Protein AF-A0A7X4A6I3-F1 (afdb_monomer_lite)

Sequence (69 aa):
MPGPGTGYGPEDFAAGFGVSRETCARFARYEAALRRWQRRINLVGPSTLGDVWRRHFADSAQLAAHLRP

pLDDT: mean 89.05, std 15.18, range [33.19, 97.81]

Radius of gyration: 13.24 Å; chains: 1; bounding box: 34×26×35 Å

Structure (mmCIF, N/CA/C/O backbone):
data_AF-A0A7X4A6I3-F1
#
_entry.id   AF-A0A7X4A6I3-F1
#
loop_
_atom_site.group_PDB
_atom_site.id
_atom_site.type_symbol
_atom_site.label_atom_id
_atom_site.label_alt_id
_atom_site.label_comp_id
_atom_site.label_asym_id
_atom_site.label_entity_id
_atom_site.label_seq_id
_atom_site.pdbx_PDB_ins_code
_atom_site.Cartn_x
_atom_site.Cartn_y
_atom_site.Cartn_z
_atom_site.occupancy
_atom_site.B_iso_or_equiv
_atom_site.auth_seq_id
_atom_site.auth_comp_id
_atom_site.auth_asym_id
_atom_site.auth_atom_id
_atom_site.pdbx_PDB_model_num
ATOM 1 N N . MET A 1 1 ? -20.937 -17.644 -8.200 1.00 37.72 1 MET A N 1
ATOM 2 C CA . MET A 1 1 ? -19.476 -17.856 -8.258 1.00 37.72 1 MET A CA 1
ATOM 3 C C . MET A 1 1 ? -18.857 -16.607 -8.873 1.00 37.72 1 MET A C 1
ATOM 5 O O . MET A 1 1 ? -19.135 -16.374 -10.044 1.00 37.72 1 MET A O 1
ATOM 9 N N . PRO A 1 2 ? -18.143 -15.743 -8.131 1.00 38.38 2 PRO A N 1
ATOM 10 C CA . PRO A 1 2 ? -17.432 -14.630 -8.762 1.00 38.38 2 PRO A CA 1
ATOM 11 C C . PRO A 1 2 ? -16.316 -15.179 -9.672 1.00 38.38 2 PRO A C 1
ATOM 13 O O . PRO A 1 2 ? -15.635 -16.135 -9.311 1.00 38.38 2 PRO A O 1
ATOM 16 N N . GLY A 1 3 ? -16.234 -14.638 -10.892 1.00 33.19 3 GLY A N 1
ATOM 17 C CA . GLY A 1 3 ? -15.447 -15.162 -12.015 1.00 33.19 3 GLY A CA 1
ATOM 18 C C . GLY A 1 3 ? -13.960 -14.765 -12.032 1.00 33.19 3 GLY A C 1
ATOM 19 O O . GLY A 1 3 ? -13.480 -14.088 -11.122 1.00 33.19 3 GLY A O 1
ATOM 20 N N . PRO A 1 4 ? -13.213 -15.181 -13.075 1.00 47.53 4 PRO A N 1
ATOM 21 C CA . PRO A 1 4 ? -11.765 -15.009 -13.176 1.00 47.53 4 PRO A CA 1
ATOM 22 C C . PRO A 1 4 ? -11.406 -13.546 -13.479 1.00 47.53 4 PRO A C 1
ATOM 24 O O . PRO A 1 4 ? -11.345 -13.120 -14.627 1.00 47.53 4 PRO A O 1
ATOM 27 N N . GLY A 1 5 ? -11.200 -12.774 -12.413 1.00 49.84 5 GLY A N 1
ATOM 28 C CA . GLY A 1 5 ? -10.736 -11.381 -12.447 1.00 49.84 5 GLY A CA 1
ATOM 29 C C . GLY A 1 5 ? -10.449 -10.779 -11.065 1.00 49.84 5 GLY A C 1
ATOM 30 O O . GLY A 1 5 ? -10.117 -9.603 -10.961 1.00 49.84 5 GLY A O 1
ATOM 31 N N . THR A 1 6 ? -10.568 -11.562 -9.990 1.00 52.84 6 THR A N 1
ATOM 32 C CA . THR A 1 6 ? -10.489 -11.089 -8.601 1.00 52.84 6 THR A CA 1
ATOM 33 C C . THR A 1 6 ? -9.036 -10.986 -8.127 1.00 52.84 6 THR A C 1
ATOM 35 O O . THR A 1 6 ? -8.549 -11.809 -7.346 1.00 52.84 6 THR A O 1
ATOM 38 N N . GLY A 1 7 ? -8.309 -10.001 -8.651 1.00 67.06 7 GLY A N 1
ATOM 39 C CA . GLY A 1 7 ? -7.067 -9.526 -8.041 1.00 67.06 7 GLY A CA 1
ATOM 40 C C . GLY A 1 7 ? -7.389 -8.750 -6.762 1.00 67.06 7 GLY A C 1
ATOM 41 O O . GLY A 1 7 ? -8.338 -7.979 -6.746 1.00 67.06 7 GLY A O 1
ATOM 42 N N . TYR A 1 8 ? -6.620 -8.971 -5.695 1.00 83.88 8 TYR A N 1
ATOM 43 C CA . TYR A 1 8 ? -6.789 -8.280 -4.410 1.00 83.88 8 TYR A CA 1
ATOM 44 C C . TYR A 1 8 ? -6.564 -6.774 -4.597 1.00 83.88 8 TYR A C 1
ATOM 46 O O . TYR A 1 8 ? -5.433 -6.359 -4.858 1.00 83.88 8 TYR A O 1
ATOM 54 N N . GLY A 1 9 ? -7.634 -5.986 -4.518 1.00 90.00 9 GLY A N 1
ATOM 55 C CA . GLY A 1 9 ? -7.642 -4.564 -4.844 1.00 90.00 9 GLY A CA 1
ATOM 56 C C . GLY A 1 9 ? -7.931 -3.644 -3.651 1.00 90.00 9 GLY A C 1
ATOM 57 O O . GLY A 1 9 ? -7.947 -4.080 -2.498 1.00 90.00 9 GLY A O 1
ATOM 58 N N . PRO A 1 10 ? -8.178 -2.348 -3.914 1.00 92.94 10 PRO A N 1
ATOM 59 C CA . PRO A 1 10 ? -8.454 -1.353 -2.877 1.00 92.94 10 PRO A CA 1
ATOM 60 C C . PRO A 1 10 ? -9.687 -1.690 -2.025 1.00 92.94 10 PRO A C 1
ATOM 62 O O . PRO A 1 10 ? -9.707 -1.422 -0.824 1.00 92.94 10 PRO A O 1
ATOM 65 N N . GLU A 1 11 ? -10.717 -2.280 -2.636 1.00 92.62 11 GLU A N 1
ATOM 66 C CA . GLU A 1 11 ? -11.957 -2.662 -1.951 1.00 92.62 11 GLU A CA 1
ATOM 67 C C . GLU A 1 11 ? -11.736 -3.848 -1.002 1.00 92.62 11 GLU A C 1
ATOM 69 O O . GLU A 1 11 ? -12.160 -3.789 0.153 1.00 92.62 11 GLU A O 1
ATOM 74 N N . ASP A 1 12 ? -10.990 -4.871 -1.438 1.00 93.81 12 ASP A N 1
ATOM 75 C CA . ASP A 1 12 ? -10.609 -6.015 -0.597 1.00 93.81 12 ASP A CA 1
ATOM 76 C C . ASP A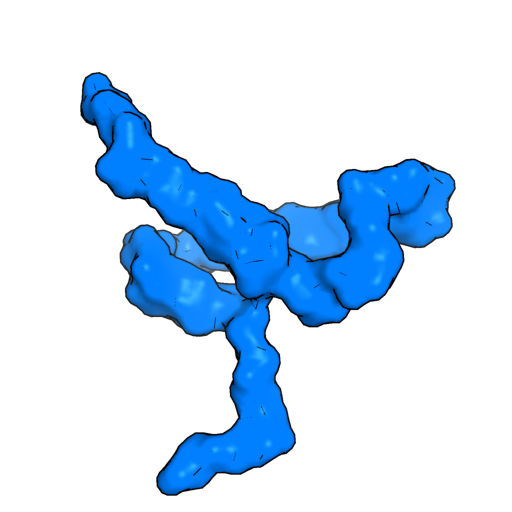 1 12 ? -9.729 -5.583 0.580 1.00 93.81 12 ASP A C 1
ATOM 78 O O . ASP A 1 12 ? -9.927 -6.028 1.711 1.00 93.81 12 ASP A O 1
ATOM 82 N N . PHE A 1 13 ? -8.771 -4.685 0.330 1.00 94.50 13 PHE A N 1
ATOM 83 C CA . PHE A 1 13 ? -7.931 -4.099 1.373 1.00 94.50 13 PHE A CA 1
ATOM 84 C C . PHE A 1 13 ? -8.769 -3.311 2.388 1.00 94.50 13 PHE A C 1
ATOM 86 O O . PHE A 1 13 ? -8.586 -3.460 3.598 1.00 94.50 13 PHE A O 1
ATOM 93 N N . ALA A 1 14 ? -9.723 -2.506 1.907 1.00 94.81 14 ALA A N 1
ATOM 94 C CA . ALA A 1 14 ? -10.610 -1.738 2.771 1.00 94.81 14 ALA A CA 1
ATOM 95 C C . ALA A 1 14 ? -11.467 -2.621 3.675 1.00 94.81 14 ALA A C 1
ATOM 97 O O . ALA A 1 14 ? -11.523 -2.383 4.883 1.00 94.81 14 ALA A O 1
ATOM 98 N N . ALA A 1 15 ? -12.071 -3.663 3.105 1.00 93.81 15 ALA A N 1
ATOM 99 C CA . ALA A 1 15 ? -12.847 -4.636 3.857 1.00 93.81 15 ALA A CA 1
ATOM 100 C C . ALA A 1 15 ? -11.977 -5.427 4.852 1.00 93.81 15 ALA A C 1
ATOM 102 O O . ALA A 1 15 ? -12.381 -5.617 5.996 1.00 93.81 15 ALA A O 1
ATOM 103 N N . GLY A 1 16 ? -10.777 -5.851 4.442 1.00 93.88 16 GLY A N 1
ATOM 104 C CA . GLY A 1 16 ? -9.894 -6.696 5.250 1.00 93.88 16 GLY A CA 1
ATOM 105 C C . GLY A 1 16 ? -9.269 -6.002 6.463 1.00 93.88 16 GLY A C 1
ATOM 106 O O . GLY A 1 16 ? -9.059 -6.651 7.484 1.00 93.88 16 GLY A O 1
ATOM 107 N N . PHE A 1 17 ? -8.999 -4.696 6.376 1.00 94.00 17 PHE A N 1
ATOM 108 C CA . PHE A 1 17 ? -8.354 -3.925 7.451 1.00 94.00 17 PHE A CA 1
ATOM 109 C C . PHE A 1 17 ? -9.261 -2.867 8.089 1.00 94.00 17 PHE A C 1
ATOM 111 O O . PHE A 1 17 ? -8.795 -2.064 8.896 1.00 94.00 17 PHE A O 1
ATOM 118 N N . GLY A 1 18 ? -10.547 -2.833 7.728 1.00 93.94 18 GLY A N 1
ATOM 119 C CA . GLY A 1 18 ? -11.506 -1.875 8.282 1.00 93.94 18 GLY A CA 1
ATOM 120 C C . GLY A 1 18 ? -11.155 -0.412 7.989 1.00 93.94 18 GLY A C 1
ATOM 121 O O . GLY A 1 18 ? -11.431 0.462 8.811 1.00 93.94 18 GLY A O 1
ATOM 122 N N . VAL A 1 19 ? -10.524 -0.121 6.845 1.00 93.94 19 VAL A N 1
ATOM 123 C CA . VAL A 1 19 ? -10.133 1.256 6.503 1.00 93.94 19 VAL A CA 1
ATOM 124 C C . VAL A 1 19 ? -11.266 2.008 5.804 1.00 93.94 19 VAL A C 1
ATOM 126 O O . VAL A 1 19 ? -11.995 1.467 4.974 1.00 93.94 19 VAL A O 1
ATOM 129 N N . SER A 1 20 ? -11.410 3.296 6.121 1.00 96.06 20 SER A N 1
ATOM 130 C CA . SER A 1 20 ? -12.426 4.153 5.503 1.00 96.06 20 SER A CA 1
ATOM 131 C C . SER A 1 20 ? -12.182 4.352 4.001 1.00 96.06 20 SER A C 1
ATOM 133 O O . SER A 1 20 ? -11.055 4.237 3.511 1.00 96.06 20 SER A O 1
ATOM 135 N N . ARG A 1 21 ? -13.234 4.742 3.263 1.00 94.12 21 ARG A N 1
ATOM 136 C CA . ARG A 1 21 ? -13.130 5.096 1.832 1.00 94.12 21 ARG A CA 1
ATOM 137 C C . ARG A 1 21 ? -12.085 6.183 1.576 1.00 94.12 21 ARG A C 1
ATOM 139 O O . ARG A 1 21 ? -11.326 6.088 0.617 1.00 94.12 21 ARG A O 1
ATOM 146 N N . GLU A 1 22 ? -12.019 7.190 2.443 1.00 97.00 22 GLU A N 1
ATOM 147 C CA . GLU A 1 22 ? -11.039 8.275 2.335 1.00 97.00 22 GLU A CA 1
ATOM 148 C C . GLU A 1 22 ? -9.605 7.774 2.526 1.00 97.00 22 GLU A C 1
ATOM 150 O O . GLU A 1 22 ? -8.714 8.147 1.761 1.00 97.00 22 GLU A O 1
ATOM 155 N N . THR A 1 23 ? -9.373 6.894 3.504 1.00 96.00 23 THR A N 1
ATOM 156 C CA . THR A 1 23 ? -8.058 6.278 3.720 1.00 96.00 23 THR A CA 1
ATOM 157 C C . THR A 1 23 ? -7.680 5.372 2.553 1.00 96.00 23 THR A C 1
ATOM 159 O O . THR A 1 23 ? -6.564 5.468 2.044 1.00 96.00 23 THR A O 1
ATOM 162 N N . CYS A 1 24 ? -8.610 4.562 2.050 1.00 96.06 24 CYS A N 1
ATOM 163 C CA . CYS A 1 24 ? -8.377 3.733 0.871 1.00 96.06 24 CYS A CA 1
ATOM 164 C C . CYS A 1 24 ? -8.026 4.583 -0.370 1.00 96.06 24 CYS A C 1
ATOM 166 O O . CYS A 1 24 ? -7.065 4.286 -1.082 1.00 96.06 24 CYS A O 1
ATOM 168 N N . ALA A 1 25 ? -8.692 5.727 -0.568 1.00 96.19 25 ALA A N 1
ATOM 169 C CA . ALA A 1 25 ? -8.342 6.673 -1.630 1.00 96.19 25 ALA A CA 1
ATOM 170 C C . ALA A 1 25 ? -6.922 7.256 -1.473 1.00 96.19 25 ALA A C 1
ATOM 172 O O . ALA A 1 25 ? -6.240 7.506 -2.472 1.00 96.19 25 ALA A O 1
ATOM 173 N N . ARG A 1 26 ? -6.433 7.451 -0.238 1.00 97.50 26 ARG A N 1
ATOM 174 C CA . ARG A 1 26 ? -5.032 7.841 0.016 1.00 97.50 26 ARG A CA 1
ATOM 175 C C . ARG A 1 26 ? -4.059 6.728 -0.380 1.00 97.50 26 ARG A C 1
ATOM 177 O O . ARG A 1 26 ? -3.059 7.031 -1.027 1.00 97.50 26 ARG A O 1
ATOM 184 N N . P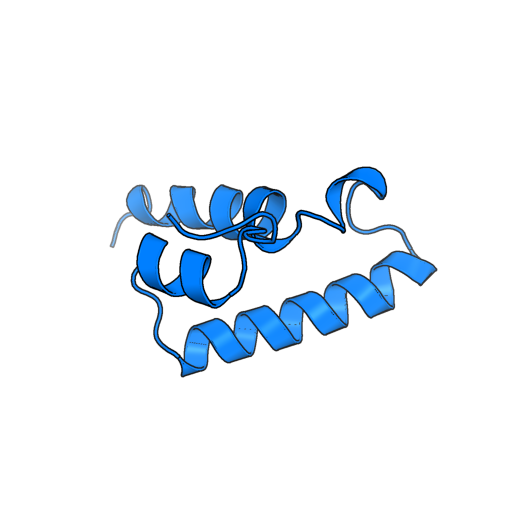HE A 1 27 ? -4.366 5.465 -0.079 1.00 97.31 27 PHE A N 1
ATOM 185 C CA . PHE A 1 27 ? -3.562 4.326 -0.542 1.00 97.31 27 PHE A CA 1
ATOM 186 C C . PHE A 1 27 ? -3.541 4.211 -2.072 1.00 97.31 27 PHE A C 1
ATOM 188 O O . PHE A 1 27 ? -2.480 3.986 -2.643 1.00 97.31 27 PHE A O 1
ATOM 195 N N . ALA A 1 28 ? -4.658 4.471 -2.758 1.00 96.12 28 ALA A N 1
ATOM 196 C CA . ALA A 1 28 ? -4.689 4.491 -4.224 1.00 96.12 28 ALA A CA 1
ATOM 197 C C . ALA A 1 28 ? -3.796 5.598 -4.815 1.00 96.12 28 ALA A C 1
ATOM 199 O O . ALA A 1 28 ? -3.067 5.381 -5.785 1.00 96.12 28 ALA A O 1
ATOM 200 N N . ARG A 1 29 ? -3.775 6.787 -4.195 1.00 97.75 29 ARG A N 1
ATOM 201 C CA . ARG A 1 29 ? -2.815 7.846 -4.561 1.00 97.75 29 ARG A CA 1
ATOM 202 C C . ARG A 1 29 ? -1.374 7.413 -4.302 1.00 97.75 29 ARG A C 1
ATOM 204 O O . ARG A 1 29 ? -0.492 7.727 -5.103 1.00 97.75 29 ARG A O 1
ATOM 211 N N . TYR A 1 30 ? -1.136 6.690 -3.209 1.00 97.62 30 TYR A N 1
ATOM 212 C CA . TYR A 1 30 ? 0.185 6.166 -2.893 1.00 97.62 30 TYR A CA 1
ATOM 213 C C . TYR A 1 30 ? 0.641 5.108 -3.909 1.00 97.62 30 TYR A C 1
ATOM 215 O O . TYR A 1 30 ? 1.766 5.201 -4.394 1.00 97.62 30 TYR A O 1
ATOM 223 N N . GLU A 1 31 ? -0.232 4.188 -4.333 1.00 97.06 31 GLU A N 1
ATOM 224 C CA . GLU A 1 31 ? 0.049 3.245 -5.425 1.00 97.06 31 GLU A CA 1
ATOM 225 C C . GLU A 1 31 ? 0.462 3.983 -6.706 1.00 97.06 31 GLU A C 1
ATOM 227 O O . GLU A 1 31 ? 1.471 3.640 -7.329 1.00 97.06 31 GLU A O 1
ATOM 232 N N . ALA A 1 32 ? -0.282 5.020 -7.100 1.00 97.00 32 ALA A N 1
ATOM 233 C CA . ALA A 1 32 ? 0.033 5.799 -8.295 1.00 97.00 32 ALA A CA 1
ATOM 234 C C . ALA A 1 32 ? 1.420 6.461 -8.200 1.00 97.00 32 ALA A C 1
ATOM 236 O O . ALA A 1 32 ? 2.194 6.441 -9.164 1.00 97.00 32 ALA A O 1
ATOM 237 N N . ALA A 1 33 ? 1.763 7.010 -7.030 1.00 97.81 33 ALA A N 1
ATOM 238 C CA . ALA A 1 33 ? 3.087 7.565 -6.770 1.00 97.81 33 ALA A CA 1
ATOM 239 C C . ALA A 1 33 ? 4.175 6.480 -6.823 1.00 97.81 33 ALA A C 1
ATOM 241 O O . ALA A 1 33 ? 5.189 6.666 -7.500 1.00 97.81 33 ALA A O 1
ATOM 242 N N . LEU A 1 34 ? 3.942 5.331 -6.186 1.00 96.75 34 LEU A N 1
ATOM 243 C CA . LEU A 1 34 ? 4.847 4.186 -6.197 1.00 96.75 34 LEU A CA 1
ATOM 244 C C . LEU A 1 34 ? 5.117 3.716 -7.629 1.00 96.75 34 LEU A C 1
ATOM 246 O O . LEU A 1 34 ? 6.272 3.650 -8.036 1.00 96.75 34 LEU A O 1
ATOM 250 N N . ARG A 1 35 ? 4.080 3.487 -8.443 1.00 95.94 35 ARG A N 1
ATOM 251 C CA . ARG A 1 35 ? 4.223 3.088 -9.856 1.00 95.94 35 ARG A CA 1
ATOM 252 C C . ARG A 1 35 ? 4.982 4.125 -10.679 1.00 95.94 35 ARG A C 1
ATOM 254 O O . ARG A 1 35 ? 5.799 3.765 -11.529 1.00 95.94 35 ARG A O 1
ATOM 261 N N . ARG A 1 36 ? 4.736 5.418 -10.440 1.00 97.31 36 ARG A N 1
ATOM 262 C CA . ARG A 1 36 ? 5.445 6.505 -11.130 1.00 97.31 36 ARG A CA 1
ATOM 263 C C . ARG A 1 36 ? 6.949 6.440 -10.868 1.00 97.31 36 ARG A C 1
ATOM 265 O O . ARG A 1 36 ? 7.720 6.561 -11.820 1.00 97.31 36 ARG A O 1
ATOM 272 N N . TRP A 1 37 ? 7.344 6.273 -9.609 1.00 97.62 37 TRP A N 1
ATOM 273 C CA . TRP A 1 37 ? 8.746 6.278 -9.192 1.00 97.62 37 TRP A CA 1
ATOM 274 C C . TRP A 1 37 ? 9.446 4.931 -9.381 1.00 97.62 37 TRP A C 1
ATOM 276 O O . TRP A 1 37 ? 10.641 4.919 -9.671 1.00 97.62 37 TRP A O 1
ATOM 286 N N . GLN A 1 38 ? 8.708 3.819 -9.352 1.00 97.44 38 GLN A N 1
ATOM 287 C CA . GLN A 1 38 ? 9.219 2.480 -9.652 1.00 97.44 38 GLN A CA 1
ATOM 288 C C . GLN A 1 38 ? 9.958 2.449 -10.990 1.00 97.44 38 GLN A C 1
ATOM 290 O O . GLN A 1 38 ? 11.065 1.934 -11.064 1.00 97.44 38 GLN A O 1
ATOM 295 N N . ARG A 1 39 ? 9.389 3.076 -12.029 1.00 94.00 39 ARG A N 1
ATOM 296 C CA . ARG A 1 39 ? 9.996 3.148 -13.371 1.00 94.00 39 ARG A CA 1
ATOM 297 C C . ARG A 1 39 ? 11.328 3.900 -13.418 1.00 94.00 39 ARG A C 1
ATOM 299 O O . ARG A 1 39 ? 12.032 3.792 -14.412 1.00 94.00 39 ARG A O 1
ATOM 306 N N . ARG A 1 40 ? 11.632 4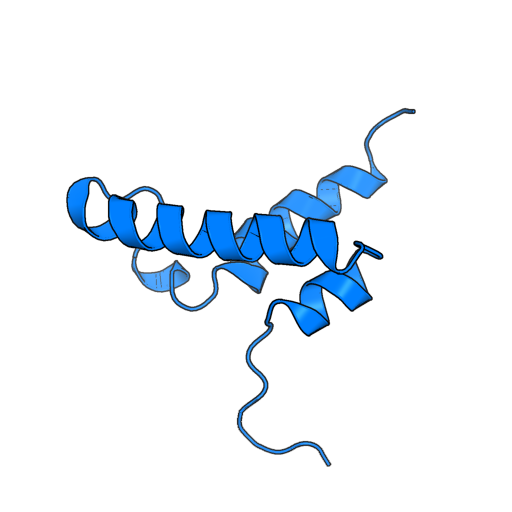.718 -12.405 1.00 96.38 40 ARG A N 1
ATOM 307 C CA . ARG A 1 40 ? 12.844 5.547 -12.362 1.00 96.38 40 ARG A CA 1
ATOM 308 C C . ARG A 1 40 ? 13.944 4.947 -11.499 1.00 96.38 40 ARG A C 1
ATOM 310 O O . ARG A 1 40 ? 15.099 5.036 -11.890 1.00 96.38 40 ARG A O 1
ATOM 317 N N . ILE A 1 41 ? 13.597 4.405 -10.331 1.00 95.88 41 ILE A N 1
ATOM 318 C CA . ILE A 1 41 ? 14.590 4.026 -9.311 1.00 95.88 41 ILE A CA 1
ATOM 319 C C . ILE A 1 41 ? 14.363 2.654 -8.666 1.00 95.88 41 ILE A C 1
ATOM 321 O O . ILE A 1 41 ? 15.111 2.326 -7.761 1.00 95.88 41 ILE A O 1
ATOM 325 N N . ASN A 1 42 ? 13.384 1.854 -9.113 1.00 94.88 42 ASN A N 1
ATOM 326 C CA . ASN A 1 42 ? 13.032 0.552 -8.519 1.00 94.88 42 ASN A CA 1
ATOM 327 C C . ASN A 1 42 ? 12.873 0.599 -6.982 1.00 94.88 42 ASN A C 1
ATOM 329 O O . ASN A 1 42 ? 13.809 0.373 -6.226 1.00 94.88 42 ASN A O 1
ATOM 333 N N . LEU A 1 43 ? 11.656 0.860 -6.512 1.00 95.75 43 LEU A N 1
ATOM 334 C CA . LEU A 1 43 ? 11.312 0.944 -5.089 1.00 95.75 43 LEU A CA 1
ATOM 335 C C . LEU A 1 43 ? 10.923 -0.406 -4.475 1.00 95.75 43 LEU A C 1
ATOM 337 O O . LEU A 1 43 ? 11.148 -0.640 -3.293 1.00 95.75 43 LEU A O 1
ATOM 341 N N . VAL A 1 44 ? 10.326 -1.287 -5.274 1.00 95.31 44 VAL A N 1
ATOM 342 C CA . VAL A 1 44 ? 9.951 -2.655 -4.893 1.00 95.31 44 VAL A CA 1
ATOM 343 C C . VAL A 1 44 ? 10.453 -3.645 -5.941 1.00 95.31 44 VAL A C 1
ATOM 345 O O . VAL A 1 44 ? 10.865 -3.252 -7.036 1.00 95.31 44 VAL A O 1
ATOM 348 N N . GLY A 1 45 ? 10.393 -4.943 -5.638 1.00 94.06 45 GLY A N 1
ATOM 349 C CA . GLY A 1 45 ? 10.651 -5.982 -6.635 1.00 94.06 45 GLY A CA 1
ATOM 350 C C . GLY A 1 45 ? 9.737 -5.802 -7.861 1.00 94.06 45 GLY A C 1
ATOM 351 O O . GLY A 1 45 ? 8.520 -5.713 -7.699 1.00 94.06 45 GLY A O 1
ATOM 352 N N . PRO A 1 46 ? 10.265 -5.741 -9.098 1.00 91.62 46 PRO A N 1
ATOM 353 C CA . PRO A 1 46 ? 9.448 -5.476 -10.285 1.00 91.62 46 PRO A CA 1
ATOM 354 C C . PRO A 1 46 ? 8.378 -6.552 -10.522 1.00 91.62 46 PRO A C 1
ATOM 356 O O . PRO A 1 46 ? 7.284 -6.232 -10.981 1.00 91.62 46 PRO A O 1
ATOM 359 N N . SER A 1 47 ? 8.655 -7.802 -10.137 1.00 92.44 47 SER A N 1
ATOM 360 C CA . SER A 1 47 ? 7.704 -8.918 -10.190 1.00 92.44 47 SER A CA 1
ATOM 361 C C . SER A 1 47 ? 6.540 -8.792 -9.203 1.00 92.44 47 SER A C 1
ATOM 363 O O . SER A 1 47 ? 5.519 -9.438 -9.407 1.00 92.44 47 SER A O 1
ATOM 365 N N . THR A 1 48 ? 6.652 -7.963 -8.158 1.00 92.69 48 THR A N 1
ATOM 366 C CA . THR A 1 48 ? 5.605 -7.796 -7.133 1.00 92.69 48 THR A CA 1
ATOM 367 C C . THR A 1 48 ? 4.798 -6.510 -7.293 1.00 92.69 48 THR A C 1
ATOM 369 O O . THR A 1 48 ? 3.834 -6.302 -6.560 1.00 92.69 48 THR A O 1
ATOM 372 N N . LEU A 1 49 ? 5.129 -5.653 -8.269 1.00 92.38 49 LEU A N 1
ATOM 373 C CA . LEU A 1 49 ? 4.384 -4.414 -8.528 1.00 92.38 49 LEU A CA 1
ATOM 374 C C . LEU A 1 49 ? 2.938 -4.678 -8.989 1.00 92.38 49 LEU A C 1
ATOM 376 O O . LEU A 1 49 ? 2.052 -3.860 -8.740 1.00 92.38 49 LEU A O 1
ATOM 380 N N . GLY A 1 50 ? 2.690 -5.805 -9.664 1.00 90.62 50 GLY A N 1
ATOM 381 C CA . GLY A 1 50 ? 1.340 -6.240 -10.046 1.00 90.62 50 GLY A CA 1
ATOM 382 C C . GLY A 1 50 ? 0.451 -6.567 -8.841 1.00 90.62 50 GLY A C 1
ATOM 383 O O . GLY A 1 50 ? -0.747 -6.314 -8.882 1.00 90.62 50 GLY A O 1
ATOM 384 N N . ASP A 1 51 ? 1.059 -7.018 -7.744 1.00 93.12 51 ASP A N 1
ATOM 385 C CA . ASP A 1 51 ? 0.396 -7.476 -6.518 1.00 93.12 51 ASP A CA 1
ATOM 386 C C . ASP A 1 51 ? 0.520 -6.465 -5.367 1.00 93.12 51 ASP A C 1
ATOM 388 O O . ASP A 1 51 ? 0.465 -6.836 -4.196 1.00 93.12 51 ASP A O 1
ATOM 392 N N . VAL A 1 52 ? 0.702 -5.178 -5.673 1.00 94.81 52 VAL A N 1
ATOM 393 C CA . VAL A 1 52 ? 1.044 -4.141 -4.683 1.00 94.81 52 VAL A CA 1
ATOM 394 C C . VAL A 1 52 ? 0.102 -4.073 -3.480 1.00 94.81 52 VAL A C 1
ATOM 396 O O . VAL A 1 52 ? 0.559 -3.989 -2.340 1.00 94.81 52 VAL A O 1
ATOM 399 N N . TRP A 1 53 ? -1.202 -4.190 -3.707 1.00 95.75 53 TRP A N 1
ATOM 400 C CA . TRP A 1 53 ? -2.198 -4.176 -2.639 1.00 95.75 53 TRP A CA 1
ATOM 401 C C . TRP A 1 53 ? -2.055 -5.374 -1.696 1.00 95.75 53 TRP A C 1
ATOM 403 O O . TRP A 1 53 ? -2.172 -5.214 -0.485 1.00 95.75 53 TRP A O 1
ATOM 413 N N . ARG A 1 54 ? -1.738 -6.558 -2.231 1.00 94.25 54 ARG A N 1
ATOM 414 C CA . ARG A 1 54 ? -1.596 -7.793 -1.449 1.00 94.25 54 ARG A CA 1
ATOM 415 C C . ARG A 1 54 ? -0.226 -7.911 -0.782 1.00 94.25 54 ARG A C 1
ATOM 417 O O . ARG A 1 54 ? -0.150 -8.244 0.389 1.00 94.25 54 ARG A O 1
ATOM 424 N N . ARG A 1 55 ? 0.853 -7.686 -1.533 1.00 92.69 55 ARG A N 1
ATOM 425 C CA . ARG A 1 55 ? 2.236 -7.963 -1.1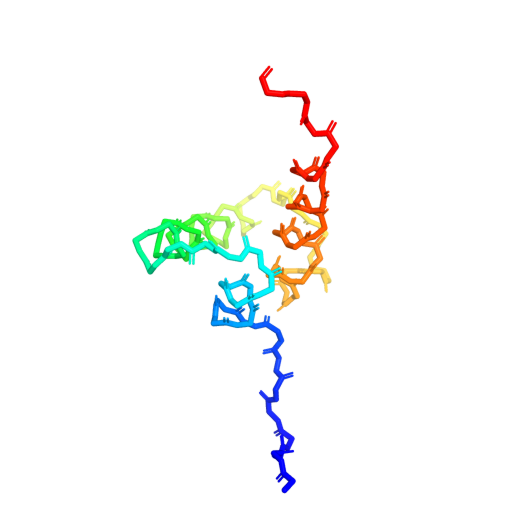05 1.00 92.69 55 ARG A CA 1
ATOM 426 C C . ARG A 1 55 ? 2.905 -6.806 -0.374 1.00 92.69 55 ARG A C 1
ATOM 428 O O . ARG A 1 55 ? 3.853 -7.054 0.355 1.00 92.69 55 ARG A O 1
ATOM 435 N N . HIS A 1 56 ? 2.451 -5.569 -0.586 1.00 94.31 56 HIS A N 1
ATOM 436 C CA . HIS A 1 56 ? 3.056 -4.389 0.043 1.00 94.31 56 HIS A CA 1
ATOM 437 C C . HIS A 1 56 ? 2.112 -3.760 1.065 1.00 94.31 56 HIS A C 1
ATOM 439 O O . HIS A 1 56 ? 2.479 -3.616 2.229 1.00 94.31 56 HIS A O 1
ATOM 445 N N . PHE A 1 57 ? 0.882 -3.417 0.671 1.00 96.06 57 PHE A N 1
ATOM 446 C CA . PHE A 1 57 ? -0.041 -2.733 1.584 1.00 96.06 57 PHE A CA 1
ATOM 447 C C . PHE A 1 57 ? -0.639 -3.667 2.637 1.00 96.06 57 PHE A C 1
ATOM 449 O O . PHE A 1 57 ? -0.546 -3.355 3.821 1.00 96.06 57 PHE A O 1
ATOM 456 N N . ALA A 1 58 ? -1.217 -4.804 2.239 1.00 95.31 58 ALA A N 1
ATOM 457 C CA . ALA A 1 58 ? -1.817 -5.743 3.188 1.00 95.31 58 ALA A CA 1
ATOM 458 C C . ALA A 1 58 ? -0.780 -6.352 4.140 1.00 95.31 58 ALA A C 1
ATOM 460 O O . ALA A 1 58 ? -1.007 -6.355 5.344 1.00 95.31 58 ALA A O 1
ATOM 461 N N . ASP A 1 59 ? 0.369 -6.786 3.617 1.00 94.56 59 ASP A N 1
ATOM 462 C CA . ASP A 1 59 ? 1.496 -7.295 4.414 1.00 94.56 59 ASP A CA 1
ATOM 463 C C . ASP A 1 59 ? 1.926 -6.277 5.495 1.00 94.56 59 ASP A C 1
ATOM 465 O O . ASP A 1 59 ? 2.023 -6.603 6.674 1.00 94.56 59 ASP A O 1
ATOM 469 N N . SER A 1 60 ? 2.051 -4.990 5.135 1.00 94.56 60 SER A N 1
ATOM 470 C CA . SER A 1 60 ? 2.362 -3.930 6.111 1.00 94.56 60 SER A CA 1
ATOM 471 C C . SER A 1 60 ? 1.231 -3.696 7.118 1.00 94.56 60 SER A C 1
ATOM 473 O O . SER A 1 60 ? 1.481 -3.489 8.305 1.00 94.56 60 SER A O 1
ATOM 475 N N . ALA A 1 61 ? -0.022 -3.707 6.660 1.00 94.25 61 ALA A N 1
ATOM 476 C CA . ALA A 1 61 ? -1.181 -3.421 7.499 1.00 94.25 61 ALA A CA 1
ATOM 477 C C . ALA A 1 61 ? -1.437 -4.507 8.557 1.00 94.25 61 ALA A C 1
ATOM 479 O O . ALA A 1 61 ? -2.005 -4.201 9.603 1.00 94.25 61 ALA A O 1
ATOM 480 N N . GLN A 1 62 ? -0.960 -5.740 8.351 1.00 94.00 62 GLN A N 1
ATOM 481 C CA . GLN A 1 62 ? -1.006 -6.801 9.367 1.00 94.00 62 GLN A CA 1
ATOM 482 C C . GLN A 1 62 ? -0.327 -6.383 10.678 1.00 94.00 62 GLN A C 1
ATOM 484 O O . GLN A 1 62 ? -0.793 -6.746 11.757 1.00 94.00 62 GLN A O 1
ATOM 489 N N . LEU A 1 63 ? 0.721 -5.555 10.606 1.00 93.94 63 LEU A N 1
ATOM 490 C CA . LEU A 1 63 ? 1.421 -5.059 11.791 1.00 93.94 63 LEU A CA 1
ATOM 491 C C . LEU A 1 63 ? 0.556 -4.137 12.655 1.00 93.94 63 LEU A C 1
ATOM 493 O O . LEU A 1 63 ? 0.812 -4.030 13.853 1.00 93.94 63 LEU A O 1
ATOM 497 N N . ALA A 1 64 ? -0.481 -3.508 12.091 1.00 91.00 64 ALA A N 1
ATOM 498 C CA . ALA A 1 64 ? -1.359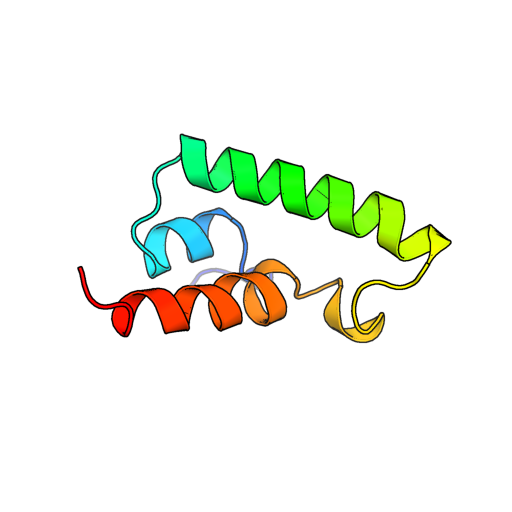 -2.607 12.832 1.00 91.00 64 ALA A CA 1
ATOM 499 C C . ALA A 1 64 ? -2.045 -3.307 14.016 1.00 91.00 64 ALA A C 1
ATOM 501 O O . ALA A 1 64 ? -2.215 -2.696 15.066 1.00 91.00 64 ALA A O 1
ATOM 502 N N . AL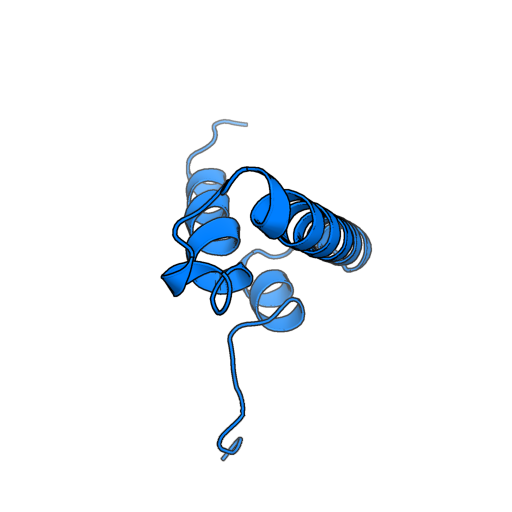A A 1 65 ? -2.356 -4.602 13.886 1.00 89.19 65 ALA A N 1
ATOM 503 C CA . ALA A 1 65 ? -2.939 -5.406 14.961 1.00 89.19 65 ALA A CA 1
ATOM 504 C C . ALA A 1 65 ? -1.990 -5.619 16.159 1.00 89.19 65 ALA A C 1
ATOM 506 O O . ALA A 1 65 ? -2.430 -6.030 17.231 1.00 89.19 65 ALA A O 1
ATOM 507 N N . HIS A 1 66 ? -0.694 -5.353 15.984 1.00 92.62 66 HIS A N 1
ATOM 508 C CA . HIS A 1 66 ? 0.338 -5.521 17.006 1.00 92.62 66 HIS A CA 1
ATOM 509 C C . HIS A 1 66 ? 0.846 -4.193 17.579 1.00 92.62 66 HIS A C 1
ATOM 511 O O . HIS A 1 66 ? 1.668 -4.201 18.500 1.00 92.62 66 HIS A O 1
ATOM 517 N N . LEU A 1 67 ? 0.389 -3.052 17.052 1.00 87.19 67 LEU A N 1
ATOM 518 C CA . LEU A 1 67 ? 0.752 -1.746 17.591 1.00 87.19 67 LEU A CA 1
ATOM 519 C C . LEU A 1 67 ? 0.048 -1.547 18.935 1.00 87.19 67 LEU A C 1
ATOM 521 O O . LEU A 1 67 ? -1.159 -1.754 19.058 1.00 87.19 67 LEU A O 1
ATOM 525 N N . ARG A 1 68 ? 0.816 -1.160 19.959 1.00 83.31 68 ARG A N 1
ATOM 526 C CA . ARG A 1 68 ? 0.228 -0.735 21.233 1.00 83.31 68 ARG A CA 1
ATOM 527 C C . ARG A 1 68 ? -0.512 0.593 21.014 1.00 83.31 68 ARG A C 1
ATOM 529 O O . ARG A 1 68 ? -0.018 1.395 20.219 1.00 83.31 68 ARG A O 1
ATOM 536 N N . PRO A 1 69 ? -1.660 0.797 21.680 1.00 69.88 69 PRO A N 1
ATOM 537 C CA . PRO A 1 69 ? -2.391 2.058 21.612 1.00 69.88 69 PRO A CA 1
ATOM 538 C C . PRO A 1 69 ? -1.573 3.232 22.162 1.00 69.88 69 PRO A C 1
ATOM 540 O O . PRO A 1 69 ? -0.705 2.996 23.039 1.00 69.88 69 PRO A O 1
#

Foldseek 3Di:
DDDPDDQCALVNLCVVLVNDPVVSVVVVVVLVVCVVCCVPPNPDDPVCNSNCCPPPVSVVSVCVVVDDD

Secondary structure (DSSP, 8-state):
---TT----HHHHHHHHT--HHHHHHHHHHHHHHHHHHHHH--S-GGGGGGHIIIIIIHHHGGGGG---